Protein AF-A0A9W8GU94-F1 (afdb_monomer)

Solvent-accessible surface area (backbone atoms only — not comparable to full-atom values): 5408 Å² total; per-residue (Å²): 137,85,78,80,86,77,75,78,78,82,78,80,72,85,76,80,78,70,79,78,79,78,72,74,78,82,53,63,68,59,52,53,50,52,49,52,50,51,52,49,49,37,60,70,50,46,39,38,49,53,44,36,52,52,47,30,68,76,37,76,88,47,50,72,70,55,29,49,52,49,38,37,72,72,41,43,78,62,32,36,49,70,82,81,66,135

Radius of gyration: 32.69 Å; Cα contacts (8 Å, |Δi|>4): 34; chains: 1; bounding box: 34×24×109 Å

Secondary structure (DSSP, 8-state):
---------------------------HHHHHHHHHHHHHHIIIIIHHHHHHHHHHHH-TT--HHHHHHHHHHHHHHHHTTTTS--

Organism: NCBI:txid1052879

Mean predicted aligned error: 14.44 Å

Structure (mmCIF, N/CA/C/O backbone):
data_AF-A0A9W8GU94-F1
#
_entry.id   AF-A0A9W8GU94-F1
#
loop_
_atom_site.group_PDB
_atom_site.id
_atom_site.type_symbol
_atom_site.label_atom_id
_atom_site.label_alt_id
_atom_site.label_comp_id
_atom_site.label_asym_id
_atom_site.label_entity_id
_atom_site.label_seq_id
_atom_site.pdbx_PDB_ins_code
_atom_site.Cartn_x
_atom_site.Cartn_y
_atom_site.Cartn_z
_atom_site.occupancy
_atom_site.B_iso_or_equiv
_atom_site.auth_seq_id
_atom_site.auth_comp_id
_atom_site.auth_asym_id
_atom_site.auth_atom_id
_atom_site.pdbx_PDB_model_num
ATOM 1 N N . MET A 1 1 ? -4.853 -17.543 93.550 1.00 46.22 1 MET A N 1
ATOM 2 C CA . MET A 1 1 ? -4.559 -16.261 92.873 1.00 46.22 1 MET A CA 1
ATOM 3 C C . MET A 1 1 ? -3.914 -16.559 91.523 1.00 46.22 1 MET A C 1
ATOM 5 O O . MET A 1 1 ? -2.697 -16.542 91.407 1.00 46.22 1 MET A O 1
ATOM 9 N N . SER A 1 2 ? -4.733 -16.905 90.526 1.00 44.47 2 SER A N 1
ATOM 10 C CA . SER A 1 2 ? -4.299 -17.069 89.133 1.00 44.47 2 SER A CA 1
ATOM 11 C C . SER A 1 2 ? -4.186 -15.686 88.506 1.00 44.47 2 SER A C 1
ATOM 13 O O . SER A 1 2 ? -5.199 -15.027 88.284 1.00 44.47 2 SER A O 1
ATOM 15 N N . LYS A 1 3 ? -2.954 -15.212 88.306 1.00 49.59 3 LYS A N 1
ATOM 16 C CA . LYS A 1 3 ? -2.682 -13.966 87.583 1.00 49.59 3 LYS A CA 1
ATOM 17 C C . LYS A 1 3 ? -3.037 -14.154 86.106 1.00 49.59 3 LYS A C 1
ATOM 19 O O . LYS A 1 3 ? -2.767 -15.202 85.527 1.00 49.59 3 LYS A O 1
ATOM 24 N N . ALA A 1 4 ? -3.677 -13.127 85.562 1.00 50.19 4 ALA A N 1
ATOM 25 C CA . ALA A 1 4 ? -4.234 -13.054 84.227 1.00 50.19 4 ALA A CA 1
ATOM 26 C C . ALA A 1 4 ? -3.190 -13.318 83.132 1.00 50.19 4 ALA A C 1
ATOM 28 O O . ALA A 1 4 ? -2.102 -12.743 83.132 1.00 50.19 4 ALA A O 1
ATOM 29 N N . LEU A 1 5 ? -3.569 -14.173 82.185 1.00 56.03 5 LEU A N 1
ATOM 30 C CA . LEU A 1 5 ? -3.003 -14.226 80.844 1.00 56.03 5 LEU A CA 1
ATOM 31 C C . LEU A 1 5 ? -3.546 -13.014 80.083 1.00 56.03 5 LEU A C 1
ATOM 33 O O . LEU A 1 5 ? -4.614 -13.086 79.480 1.00 56.03 5 LEU A O 1
ATOM 37 N N . GLU A 1 6 ? -2.848 -11.886 80.159 1.00 54.78 6 GLU A N 1
ATOM 38 C CA . GLU A 1 6 ? -3.149 -10.732 79.316 1.00 54.78 6 GLU A CA 1
ATOM 39 C C . GLU A 1 6 ? -2.489 -10.958 77.953 1.00 54.78 6 GLU A C 1
ATOM 41 O O . GLU A 1 6 ? -1.270 -10.883 77.789 1.00 54.78 6 GLU A O 1
ATOM 46 N N . THR A 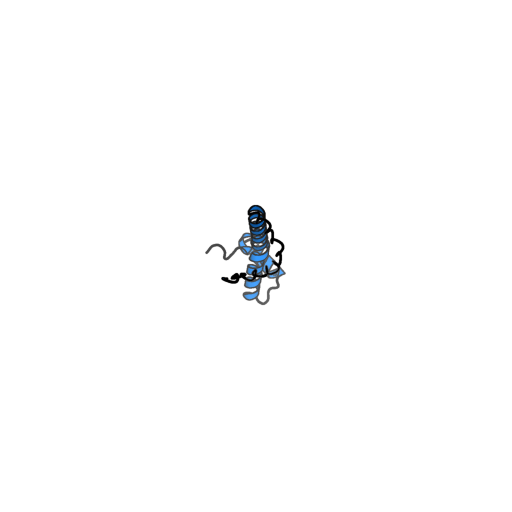1 7 ? -3.307 -11.354 76.981 1.00 54.94 7 THR A N 1
ATOM 47 C CA . THR A 1 7 ? -2.915 -11.536 75.586 1.00 54.94 7 THR A CA 1
ATOM 48 C C . THR A 1 7 ? -2.540 -10.182 74.995 1.00 54.94 7 THR A C 1
ATOM 50 O O . THR A 1 7 ? -3.392 -9.304 74.866 1.00 54.94 7 THR A O 1
ATOM 53 N N . VAL A 1 8 ? -1.267 -10.020 74.633 1.00 63.34 8 VAL A N 1
ATOM 54 C CA . VAL A 1 8 ? -0.747 -8.831 73.950 1.00 63.34 8 VAL A CA 1
ATOM 55 C C . VAL A 1 8 ? -1.577 -8.567 72.681 1.00 63.34 8 VAL A C 1
ATOM 57 O O . VAL A 1 8 ? -1.704 -9.475 71.854 1.00 63.34 8 VAL A O 1
ATOM 60 N N . PRO A 1 9 ? -2.146 -7.362 72.494 1.00 55.59 9 PRO A N 1
ATOM 61 C CA . PRO A 1 9 ? -2.876 -7.030 71.282 1.00 55.59 9 PRO A CA 1
ATOM 62 C C . PRO A 1 9 ? -1.893 -6.950 70.112 1.00 55.59 9 PRO A C 1
ATOM 64 O O . PRO A 1 9 ? -0.919 -6.198 70.142 1.00 55.59 9 PRO A O 1
ATOM 67 N N . VAL A 1 10 ? -2.149 -7.751 69.079 1.00 57.03 10 VAL A N 1
ATOM 68 C CA . VAL A 1 10 ? -1.452 -7.685 67.792 1.00 57.03 10 VAL A CA 1
ATOM 69 C C . VAL A 1 10 ? -1.635 -6.273 67.241 1.00 57.03 10 VAL A C 1
ATOM 71 O O . VAL A 1 10 ? -2.741 -5.873 66.886 1.00 57.03 10 VAL A O 1
ATOM 74 N N . ALA A 1 11 ? -0.552 -5.499 67.219 1.00 56.38 11 ALA A N 1
ATOM 75 C CA . ALA A 1 11 ? -0.534 -4.170 66.638 1.00 56.38 11 ALA A CA 1
ATOM 76 C C . ALA A 1 11 ? -0.932 -4.253 65.155 1.00 56.38 11 ALA A C 1
ATOM 78 O O . ALA A 1 11 ? -0.256 -4.893 64.349 1.00 56.38 11 ALA A O 1
ATOM 79 N N . THR A 1 12 ? -2.045 -3.608 64.811 1.00 60.69 12 THR A N 1
ATOM 80 C CA . THR A 1 12 ? -2.543 -3.435 63.445 1.00 60.69 12 THR A CA 1
ATOM 81 C C . THR A 1 12 ? -1.471 -2.764 62.588 1.00 60.69 12 THR A C 1
ATOM 83 O O . THR A 1 12 ? -1.155 -1.590 62.775 1.00 60.69 12 THR A O 1
ATOM 86 N N . THR A 1 13 ? -0.898 -3.507 61.642 1.00 63.12 13 THR A N 1
ATOM 87 C CA . THR A 1 13 ? -0.009 -2.963 60.608 1.00 63.12 13 THR A CA 1
ATOM 88 C C . THR A 1 13 ? -0.746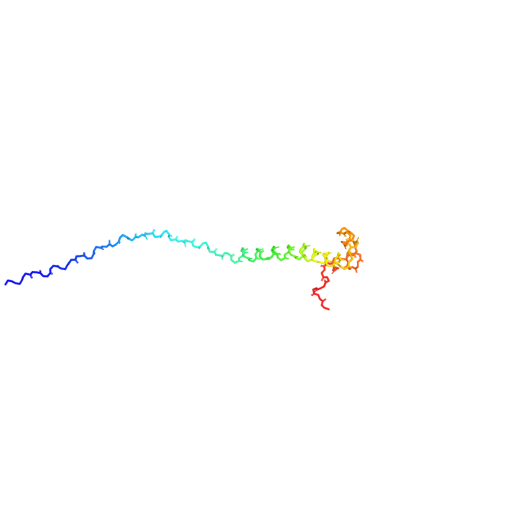 -1.862 59.830 1.00 63.12 13 THR A C 1
ATOM 90 O O . THR A 1 13 ? -1.911 -2.067 59.474 1.00 63.12 13 THR A O 1
ATOM 93 N N . PRO A 1 14 ? -0.123 -0.700 59.550 1.00 55.69 14 PRO A N 1
ATOM 94 C CA . PRO A 1 14 ? -0.743 0.340 58.737 1.00 55.69 14 PRO A CA 1
ATOM 95 C C . PRO A 1 14 ? -1.051 -0.221 57.347 1.00 55.69 14 PRO A C 1
ATOM 97 O O . PRO A 1 14 ? -0.151 -0.573 56.585 1.00 55.69 14 PRO A O 1
ATOM 100 N N . GLN A 1 15 ? -2.340 -0.331 57.035 1.00 55.69 15 GLN A N 1
ATOM 101 C CA . GLN A 1 15 ? -2.814 -0.709 55.712 1.00 55.69 15 GLN A CA 1
ATOM 102 C C . GLN A 1 15 ? -2.439 0.418 54.748 1.00 55.69 15 GLN A C 1
ATOM 104 O O . GLN A 1 15 ? -2.994 1.514 54.820 1.00 55.69 15 GLN A O 1
ATOM 109 N N . ILE A 1 16 ? -1.468 0.173 53.868 1.00 62.62 16 ILE A N 1
ATOM 110 C CA . ILE A 1 16 ? -1.180 1.073 52.752 1.00 62.62 16 ILE A CA 1
ATOM 111 C C . ILE A 1 16 ? -2.370 0.963 51.797 1.00 62.62 16 ILE A C 1
ATOM 113 O O . ILE A 1 16 ? -2.524 -0.031 51.085 1.00 62.62 16 ILE A O 1
ATOM 117 N N . THR A 1 17 ? -3.250 1.964 51.825 1.00 60.09 17 THR A N 1
ATOM 118 C CA . THR A 1 17 ? -4.383 2.086 50.908 1.00 60.09 17 THR A CA 1
ATOM 119 C C . THR A 1 17 ? -3.833 2.307 49.503 1.00 60.09 17 THR A C 1
ATOM 121 O O . THR A 1 17 ? -3.518 3.428 49.110 1.00 60.09 17 THR A O 1
ATOM 124 N N . HIS A 1 18 ? -3.659 1.227 48.747 1.00 60.09 18 HIS A N 1
ATOM 125 C CA . HIS A 1 18 ? -3.368 1.329 47.326 1.00 60.09 18 HIS A CA 1
ATOM 126 C C . HIS A 1 18 ? -4.562 2.041 46.669 1.00 60.09 18 HIS A C 1
ATOM 128 O O . HIS A 1 18 ? -5.689 1.568 46.840 1.00 60.09 18 HIS A O 1
ATOM 134 N N . PRO A 1 19 ? -4.372 3.171 45.962 1.00 67.31 19 PRO A N 1
ATOM 135 C CA . PRO A 1 19 ? -5.452 3.775 45.195 1.00 67.31 19 PRO A CA 1
ATOM 136 C C . PRO A 1 19 ? -5.966 2.722 44.213 1.00 67.31 19 PRO A C 1
ATOM 138 O O . PRO A 1 19 ? -5.196 2.166 43.428 1.00 67.31 19 PRO A O 1
ATOM 141 N N . GLU A 1 20 ? -7.250 2.391 44.320 1.00 62.22 20 GLU A N 1
ATOM 142 C CA . GLU A 1 20 ? -7.887 1.376 43.494 1.00 62.22 20 GLU A CA 1
ATOM 143 C C . GLU A 1 20 ? -7.705 1.768 42.020 1.00 62.22 20 GLU A C 1
ATOM 145 O O . GLU A 1 20 ? -8.206 2.799 41.563 1.00 62.22 20 GLU A O 1
ATOM 150 N N . ILE A 1 21 ? -6.917 0.986 41.279 1.00 66.88 21 ILE A N 1
ATOM 151 C CA . ILE A 1 21 ? -6.666 1.239 39.861 1.00 66.88 21 ILE A CA 1
ATOM 152 C C . ILE A 1 21 ? -7.969 0.946 39.114 1.00 66.88 21 ILE A C 1
ATOM 154 O O . ILE A 1 21 ? -8.232 -0.190 38.715 1.00 66.88 21 ILE A O 1
ATOM 158 N N . GLN A 1 22 ? -8.791 1.980 38.923 1.00 67.38 22 GLN A N 1
ATOM 159 C CA . GLN A 1 22 ? -9.970 1.926 38.066 1.00 67.38 22 GLN A CA 1
ATOM 160 C C . GLN A 1 22 ? -9.512 1.687 36.627 1.00 67.38 22 GLN A C 1
ATOM 162 O O . GLN A 1 22 ? -9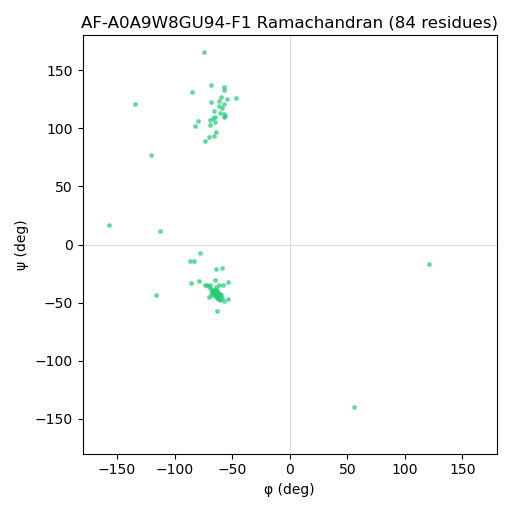.104 2.601 35.904 1.00 67.38 22 GLN A O 1
ATOM 167 N N . LYS A 1 23 ? -9.543 0.424 36.199 1.00 61.53 23 LYS A N 1
ATOM 168 C CA . LYS A 1 23 ? -9.295 0.060 34.807 1.00 61.53 23 LYS A CA 1
ATOM 169 C C . LYS A 1 23 ? -10.429 0.656 33.977 1.00 61.53 23 LYS A C 1
ATOM 171 O O . LYS A 1 23 ? -11.565 0.201 34.081 1.00 61.53 23 LYS A O 1
ATOM 176 N N . LYS A 1 24 ? -10.127 1.679 33.168 1.00 64.00 24 LYS A N 1
ATOM 177 C CA . LYS A 1 24 ? -11.065 2.205 32.165 1.00 64.00 24 LYS A CA 1
ATOM 178 C C . LYS A 1 24 ? -11.663 1.016 31.400 1.00 64.00 24 LYS A C 1
ATOM 180 O O . LYS A 1 24 ? -10.884 0.205 30.892 1.00 64.00 24 LYS A O 1
ATOM 185 N N . PRO A 1 25 ? -12.998 0.884 31.318 1.00 68.00 25 PRO A N 1
ATOM 186 C CA . PRO A 1 25 ? -13.599 -0.213 30.581 1.00 68.00 25 PRO A CA 1
ATOM 187 C C . PRO A 1 25 ? -13.133 -0.133 29.127 1.00 68.00 25 PRO A C 1
ATOM 189 O O . PRO A 1 25 ? -13.211 0.919 28.487 1.00 68.00 25 PRO A O 1
ATOM 192 N N . LEU A 1 26 ? -12.597 -1.242 28.620 1.00 66.88 26 LEU A N 1
ATOM 193 C CA . LEU A 1 26 ? -12.223 -1.371 27.220 1.00 66.88 26 LEU A CA 1
ATOM 194 C C . LEU A 1 26 ? -13.506 -1.284 26.390 1.00 66.88 26 LEU A C 1
ATOM 196 O O . LEU A 1 26 ? -14.315 -2.209 26.373 1.00 66.88 26 LEU A O 1
ATOM 200 N N . SER A 1 27 ? -13.715 -0.148 25.727 1.00 79.69 27 SER A N 1
ATOM 201 C CA . SER A 1 27 ? -14.792 -0.007 24.751 1.00 79.69 27 SER A CA 1
ATOM 202 C C . SER A 1 27 ? -14.439 -0.859 23.536 1.00 79.69 27 SER A C 1
ATOM 204 O O . SER A 1 27 ? -13.550 -0.504 22.760 1.00 79.69 27 SER A O 1
ATOM 206 N N . TRP A 1 28 ? -15.130 -1.986 23.368 1.00 84.31 28 TRP A N 1
ATOM 207 C CA . TRP A 1 28 ? -14.994 -2.858 22.197 1.00 84.31 28 TRP A CA 1
ATOM 208 C C . TRP A 1 28 ? -15.188 -2.092 20.884 1.00 84.31 28 TRP A C 1
ATOM 210 O O . TRP A 1 28 ? -14.500 -2.374 19.907 1.00 84.31 28 TRP A O 1
ATOM 220 N N . SER A 1 29 ? -16.031 -1.054 20.887 1.00 82.69 29 SER A N 1
ATOM 221 C CA . SER A 1 29 ? -16.209 -0.150 19.748 1.00 82.69 29 SER A CA 1
ATOM 222 C C . SER A 1 29 ? -14.944 0.642 19.412 1.00 82.69 29 SER A C 1
ATOM 224 O O . SER A 1 29 ? -14.645 0.828 18.238 1.00 82.69 29 SER A O 1
ATOM 226 N N . ASN A 1 30 ? -14.160 1.067 20.409 1.00 87.06 30 ASN A N 1
ATOM 227 C CA . ASN A 1 30 ? -12.908 1.793 20.163 1.00 87.06 30 ASN A CA 1
ATOM 228 C C . ASN A 1 30 ? -11.823 0.863 19.603 1.00 87.06 30 ASN A C 1
ATOM 230 O O . ASN A 1 30 ? -11.037 1.280 18.757 1.00 87.06 30 ASN A O 1
ATOM 234 N N . ILE A 1 31 ? -11.798 -0.399 20.044 1.00 89.88 31 ILE A N 1
ATOM 235 C CA . ILE A 1 31 ? -10.872 -1.411 19.515 1.00 89.88 31 ILE A CA 1
ATOM 236 C C . ILE A 1 31 ? -11.257 -1.785 18.082 1.00 89.88 31 ILE A C 1
ATOM 238 O O . ILE A 1 31 ? -10.392 -1.813 17.213 1.00 89.88 31 ILE A O 1
ATOM 242 N N . ALA A 1 32 ? -12.544 -2.019 17.814 1.00 89.75 32 ALA A N 1
ATOM 243 C CA . ALA A 1 32 ? -13.035 -2.316 16.470 1.00 89.75 32 ALA A CA 1
ATOM 244 C C . ALA A 1 32 ? -12.781 -1.152 15.499 1.00 89.75 32 ALA A C 1
ATOM 246 O O . ALA A 1 32 ? -12.323 -1.376 14.380 1.00 89.75 32 ALA A O 1
ATOM 247 N N . LEU A 1 33 ? -13.009 0.089 15.939 1.00 90.88 33 LEU A N 1
ATOM 248 C CA . LEU A 1 33 ? -12.698 1.279 15.151 1.00 90.88 33 LEU A CA 1
ATOM 249 C C . LEU A 1 33 ? -11.191 1.398 14.882 1.00 90.88 33 LEU A C 1
ATOM 251 O O . LEU A 1 33 ? -10.795 1.633 13.744 1.00 90.88 33 LEU A O 1
ATOM 255 N N . GLY A 1 34 ? -10.352 1.183 15.899 1.00 90.94 34 GLY A N 1
ATOM 256 C CA . GLY A 1 34 ? -8.897 1.179 15.740 1.00 90.94 34 GLY A CA 1
ATOM 257 C C . GLY A 1 34 ? -8.414 0.096 14.771 1.00 90.94 34 GLY A C 1
ATOM 258 O O . GLY A 1 34 ? -7.593 0.372 13.900 1.00 90.94 34 GLY A O 1
ATOM 259 N N . ALA A 1 35 ? -8.975 -1.112 14.862 1.00 91.00 35 ALA A N 1
ATOM 260 C CA . ALA A 1 35 ? -8.671 -2.209 13.949 1.00 91.00 35 ALA A CA 1
ATOM 261 C C . ALA A 1 35 ? -9.074 -1.876 12.505 1.00 91.00 35 ALA A C 1
ATOM 263 O O . ALA A 1 35 ? -8.272 -2.055 11.594 1.00 91.00 35 ALA A O 1
ATOM 264 N N . ALA A 1 36 ? -10.275 -1.330 12.295 1.00 91.94 36 ALA A N 1
ATOM 265 C CA . ALA A 1 36 ? -10.751 -0.952 10.966 1.00 91.94 36 ALA A CA 1
ATOM 266 C C . ALA A 1 36 ? -9.876 0.135 10.322 1.00 91.94 36 ALA A C 1
ATOM 268 O O . ALA A 1 36 ? -9.509 0.015 9.152 1.00 91.94 36 ALA A O 1
ATOM 269 N N . ILE A 1 37 ? -9.500 1.164 11.088 1.00 94.50 37 ILE A N 1
ATOM 270 C CA . ILE A 1 37 ? -8.597 2.224 10.618 1.00 94.50 37 ILE A CA 1
ATOM 271 C C . ILE A 1 37 ? -7.233 1.629 10.258 1.00 94.50 37 ILE A C 1
ATOM 273 O O . ILE A 1 37 ? -6.732 1.875 9.162 1.00 94.50 37 ILE A O 1
ATOM 277 N N . GLN A 1 38 ? -6.670 0.773 11.115 1.00 90.50 38 GLN A N 1
ATOM 278 C CA . GLN A 1 38 ? -5.373 0.157 10.850 1.00 90.50 38 GLN A CA 1
ATOM 279 C C . GLN A 1 38 ? -5.395 -0.730 9.598 1.00 90.50 38 GLN A C 1
ATOM 281 O O . GLN A 1 38 ? -4.456 -0.694 8.799 1.00 90.50 38 GLN A O 1
ATOM 286 N N . THR A 1 39 ? -6.463 -1.508 9.395 1.00 89.56 39 THR A N 1
ATOM 287 C CA . THR A 1 39 ? -6.651 -2.318 8.184 1.00 89.56 39 THR A CA 1
ATOM 288 C C . THR A 1 39 ? -6.786 -1.442 6.942 1.00 89.56 39 THR A C 1
ATOM 290 O O . THR A 1 39 ? -6.219 -1.777 5.901 1.00 89.56 39 THR A O 1
ATOM 293 N N . PHE A 1 40 ? -7.495 -0.317 7.036 1.00 90.88 40 PHE A N 1
ATOM 294 C CA . PHE A 1 40 ? -7.640 0.625 5.929 1.00 90.88 40 PHE A CA 1
ATOM 295 C C . PHE A 1 40 ? -6.301 1.271 5.541 1.00 90.88 40 PHE A C 1
ATOM 297 O O . PHE A 1 40 ? -5.959 1.317 4.355 1.00 90.88 40 PHE A O 1
ATOM 304 N N . GLU A 1 41 ? -5.514 1.704 6.527 1.00 90.75 41 GLU A N 1
ATOM 305 C CA . GLU A 1 41 ? -4.164 2.240 6.321 1.00 90.75 41 GLU A CA 1
ATOM 306 C C . GLU A 1 41 ? -3.232 1.207 5.676 1.00 90.75 41 GLU A C 1
ATOM 308 O O . GLU A 1 41 ? -2.566 1.503 4.682 1.00 90.75 41 GLU A O 1
ATOM 313 N N . VAL A 1 42 ? -3.211 -0.027 6.192 1.00 88.38 42 VAL A N 1
ATOM 314 C CA . VAL A 1 42 ? -2.368 -1.105 5.650 1.00 88.38 42 VAL A CA 1
ATOM 315 C C . VAL A 1 42 ? -2.791 -1.477 4.234 1.00 88.38 42 VAL A C 1
ATOM 317 O O . VAL A 1 42 ? -1.934 -1.628 3.369 1.00 88.38 42 VAL A O 1
ATOM 320 N N . SER A 1 43 ? -4.091 -1.574 3.962 1.00 85.00 43 SER A N 1
ATOM 321 C CA . SER A 1 43 ? -4.579 -1.951 2.632 1.00 85.00 43 SER A CA 1
ATOM 322 C C . SER A 1 43 ? -4.282 -0.868 1.595 1.00 85.00 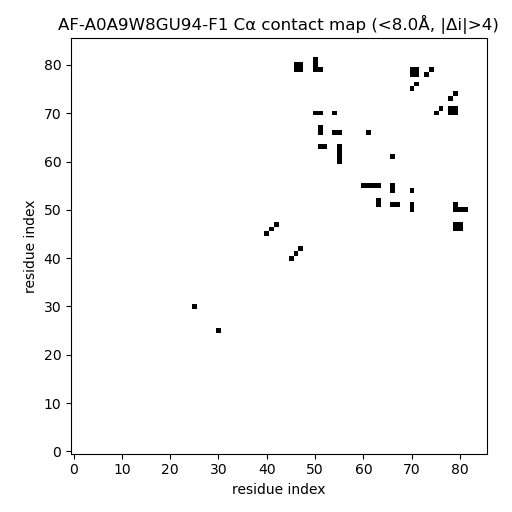43 SER A C 1
ATOM 324 O O . SER A 1 43 ? -3.867 -1.180 0.485 1.00 85.00 43 SER A O 1
ATOM 326 N N . THR A 1 44 ? -4.431 0.408 1.961 1.00 83.75 44 THR A N 1
ATOM 327 C CA . THR A 1 44 ? -4.285 1.527 1.016 1.00 83.75 44 THR A CA 1
ATOM 328 C C . THR A 1 44 ? -2.842 1.999 0.857 1.00 83.75 44 THR A C 1
ATOM 330 O O . THR A 1 44 ? -2.470 2.446 -0.223 1.00 83.75 44 THR A O 1
ATOM 333 N N . LEU A 1 45 ? -2.021 1.937 1.907 1.00 84.50 45 LEU A N 1
ATOM 334 C CA . LEU A 1 45 ? -0.645 2.450 1.885 1.00 84.50 45 LEU A CA 1
ATOM 335 C C . LEU A 1 45 ? 0.392 1.344 2.067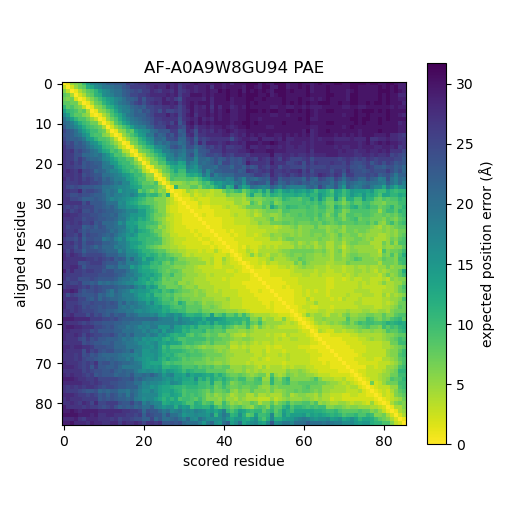 1.00 84.50 45 LEU A C 1
ATOM 337 O O . LEU A 1 45 ? 1.383 1.324 1.340 1.00 84.50 45 LEU A O 1
ATOM 341 N N . GLY A 1 46 ? 0.166 0.410 2.992 1.00 88.06 46 GLY A N 1
ATOM 342 C CA . GLY A 1 46 ? 1.099 -0.687 3.270 1.00 88.06 46 GLY A CA 1
ATOM 343 C C . GLY A 1 46 ? 1.283 -1.618 2.072 1.00 88.06 46 GLY A C 1
ATOM 344 O O . GLY A 1 46 ? 2.393 -1.753 1.555 1.00 88.06 46 GLY A O 1
ATOM 345 N N . GLN A 1 47 ? 0.184 -2.189 1.584 1.00 88.19 47 GLN A N 1
ATOM 346 C CA . GLN A 1 47 ? 0.186 -3.172 0.504 1.00 88.19 47 GLN A CA 1
ATOM 347 C C . GLN A 1 47 ? 0.765 -2.607 -0.810 1.00 88.19 47 GLN A C 1
ATOM 349 O O . GLN A 1 47 ? 1.683 -3.217 -1.368 1.00 88.19 47 GLN A O 1
ATOM 354 N N . PRO A 1 48 ? 0.376 -1.403 -1.284 1.00 85.62 48 PRO A N 1
ATOM 355 C CA . PRO A 1 48 ? 1.012 -0.810 -2.459 1.00 85.62 48 PRO A CA 1
ATOM 356 C C . PRO A 1 48 ? 2.507 -0.556 -2.269 1.00 85.62 48 PRO A C 1
ATOM 358 O O . PRO A 1 48 ? 3.282 -0.712 -3.214 1.00 85.62 48 PRO A O 1
ATOM 361 N N . PHE A 1 49 ? 2.936 -0.194 -1.058 1.00 88.69 49 PHE A N 1
ATOM 362 C CA . PHE A 1 49 ? 4.343 0.054 -0.768 1.00 88.69 49 PHE A CA 1
ATOM 363 C C . PHE A 1 49 ? 5.165 -1.243 -0.776 1.00 88.69 49 PHE A C 1
ATOM 365 O O . PHE A 1 49 ? 6.289 -1.246 -1.277 1.00 88.69 49 PHE A O 1
ATOM 372 N N . GLU A 1 50 ? 4.618 -2.360 -0.297 1.00 88.00 50 GLU A N 1
ATOM 373 C CA . GLU A 1 50 ? 5.252 -3.681 -0.419 1.00 88.00 50 GLU A CA 1
ATOM 374 C C . GLU A 1 50 ? 5.400 -4.128 -1.878 1.00 88.00 50 GLU A C 1
ATOM 376 O O . GLU A 1 50 ? 6.481 -4.565 -2.291 1.00 88.00 50 GLU A O 1
ATOM 381 N N . VAL A 1 51 ? 4.366 -3.932 -2.697 1.00 87.94 51 VAL A N 1
ATOM 382 C CA . VAL A 1 51 ? 4.428 -4.249 -4.132 1.00 87.94 51 VAL A CA 1
ATOM 383 C C . VAL A 1 51 ? 5.447 -3.368 -4.861 1.00 87.94 51 VAL A C 1
ATOM 385 O O . VAL A 1 51 ? 6.211 -3.849 -5.697 1.00 87.94 51 VAL A O 1
ATOM 388 N N . VAL A 1 52 ? 5.535 -2.081 -4.527 1.00 89.25 52 VAL A N 1
ATOM 389 C CA . VAL A 1 52 ? 6.543 -1.190 -5.125 1.00 89.25 52 VAL A CA 1
ATOM 390 C C . VAL A 1 52 ? 7.959 -1.595 -4.712 1.00 89.25 52 VAL A C 1
ATOM 392 O O . VAL A 1 52 ? 8.847 -1.636 -5.565 1.00 89.25 52 VAL A O 1
ATOM 395 N N . LYS A 1 53 ? 8.184 -1.959 -3.443 1.00 87.12 53 LYS A N 1
ATOM 396 C CA . LYS A 1 53 ? 9.494 -2.450 -2.977 1.00 87.12 53 LYS A CA 1
ATOM 397 C C . LYS A 1 53 ? 9.935 -3.698 -3.733 1.00 87.12 53 LYS A C 1
ATOM 399 O O . LYS A 1 53 ? 11.087 -3.779 -4.153 1.00 87.12 53 LYS A O 1
ATOM 404 N N . THR A 1 54 ? 9.041 -4.668 -3.910 1.00 89.94 54 THR A N 1
ATOM 405 C CA . THR A 1 54 ? 9.363 -5.904 -4.637 1.00 89.94 54 THR A CA 1
ATOM 406 C C . THR A 1 54 ? 9.589 -5.635 -6.126 1.00 89.94 54 THR A C 1
ATOM 408 O O . THR A 1 54 ? 10.545 -6.165 -6.693 1.00 89.94 54 THR A O 1
ATOM 411 N N . HIS A 1 55 ? 8.818 -4.729 -6.740 1.00 87.00 55 HIS A N 1
ATOM 412 C CA . HIS A 1 55 ? 9.054 -4.280 -8.115 1.00 87.00 55 HIS A CA 1
ATOM 413 C C . HIS A 1 55 ? 10.444 -3.647 -8.282 1.00 87.00 55 HIS A C 1
ATOM 415 O O . HIS A 1 55 ? 11.146 -3.952 -9.245 1.00 87.00 55 HIS A O 1
ATOM 421 N N . MET A 1 56 ? 10.872 -2.805 -7.339 1.00 88.94 56 MET A N 1
ATOM 422 C CA . MET A 1 56 ? 12.214 -2.209 -7.340 1.00 88.94 56 MET A CA 1
ATOM 423 C C . MET A 1 56 ? 13.317 -3.236 -7.067 1.00 88.94 56 MET A C 1
ATOM 425 O O . MET A 1 56 ? 14.412 -3.137 -7.616 1.00 88.94 56 MET A O 1
ATOM 429 N N . ALA A 1 57 ? 13.054 -4.237 -6.224 1.00 86.81 57 ALA A N 1
ATOM 430 C CA . ALA A 1 57 ? 14.005 -5.314 -5.971 1.00 86.81 57 ALA A CA 1
ATOM 431 C C . ALA A 1 57 ? 14.235 -6.169 -7.228 1.00 86.81 57 ALA A C 1
ATOM 433 O O . ALA A 1 57 ? 15.381 -6.536 -7.501 1.00 86.81 57 ALA A O 1
ATOM 434 N N . ALA A 1 58 ? 13.167 -6.432 -7.990 1.00 86.50 58 ALA A N 1
ATOM 435 C CA . ALA A 1 58 ? 13.207 -7.137 -9.270 1.00 86.50 58 ALA A CA 1
ATOM 436 C C . ALA A 1 58 ? 13.791 -6.273 -10.403 1.00 86.50 58 ALA A C 1
ATOM 438 O O . ALA A 1 58 ? 14.511 -6.784 -11.255 1.00 86.50 58 ALA A O 1
ATOM 439 N N . ASN A 1 59 ? 13.536 -4.961 -10.388 1.00 84.69 59 ASN A N 1
ATOM 440 C CA . ASN A 1 59 ? 14.027 -4.001 -11.375 1.00 84.69 59 ASN A CA 1
ATOM 441 C C . ASN A 1 59 ? 14.883 -2.925 -10.698 1.00 84.69 59 ASN A C 1
ATOM 443 O O . ASN A 1 59 ? 14.446 -1.794 -10.502 1.00 84.69 59 ASN A O 1
ATOM 447 N N . ARG A 1 60 ? 16.132 -3.268 -10.362 1.00 84.75 60 ARG A N 1
ATOM 448 C CA . ARG A 1 60 ? 17.047 -2.398 -9.592 1.00 84.75 60 ARG A CA 1
ATOM 449 C C . ARG A 1 60 ? 17.350 -1.039 -10.234 1.00 84.75 60 ARG A C 1
ATOM 451 O O . ARG A 1 60 ? 17.784 -0.133 -9.533 1.00 84.75 60 ARG A O 1
ATOM 458 N N . ALA A 1 61 ? 17.143 -0.905 -11.542 1.00 85.00 61 ALA A N 1
ATOM 459 C CA . ALA A 1 61 ? 17.306 0.352 -12.269 1.00 85.00 61 ALA A CA 1
ATOM 460 C C . ALA A 1 61 ? 16.073 1.275 -12.180 1.00 85.00 61 ALA A C 1
ATOM 462 O O . ALA A 1 61 ? 16.165 2.450 -12.530 1.00 85.00 61 ALA A O 1
ATOM 463 N N . ASP A 1 62 ? 14.922 0.767 -11.726 1.00 86.44 62 ASP A N 1
ATOM 464 C CA . ASP A 1 62 ? 13.689 1.542 -11.634 1.00 86.44 62 ASP A CA 1
ATOM 465 C C . ASP A 1 62 ? 13.617 2.335 -10.324 1.00 86.44 62 ASP A C 1
ATOM 467 O O . ASP A 1 62 ? 13.771 1.811 -9.221 1.00 86.44 62 ASP A O 1
ATOM 471 N N . SER A 1 63 ? 13.289 3.621 -10.442 1.00 87.88 63 SER A N 1
ATOM 472 C CA . SER A 1 63 ? 12.950 4.469 -9.298 1.00 87.88 63 SER A CA 1
ATOM 473 C C . SER A 1 63 ? 11.554 4.148 -8.745 1.00 87.88 63 SER A C 1
ATOM 475 O O . SER A 1 63 ? 10.734 3.512 -9.415 1.00 87.88 63 SER A O 1
ATOM 477 N N . ILE A 1 64 ? 11.240 4.642 -7.541 1.00 85.94 64 ILE A N 1
ATOM 478 C CA . ILE A 1 64 ? 9.911 4.494 -6.910 1.00 85.94 64 ILE A CA 1
ATOM 479 C C . ILE A 1 64 ? 8.798 4.988 -7.847 1.00 85.94 64 ILE A C 1
ATOM 481 O O . ILE A 1 64 ? 7.816 4.285 -8.066 1.00 85.94 64 ILE A O 1
ATO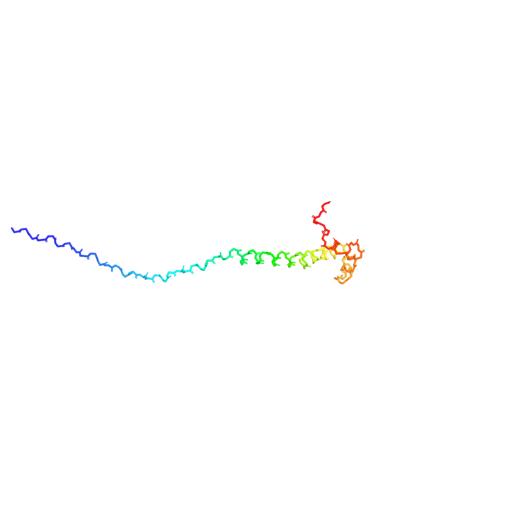M 485 N N . ALA A 1 65 ? 8.969 6.168 -8.454 1.00 86.88 65 ALA A N 1
ATOM 486 C CA . ALA A 1 65 ? 7.985 6.748 -9.371 1.00 86.88 65 ALA A CA 1
ATOM 487 C C . ALA A 1 65 ? 7.781 5.889 -10.632 1.00 86.88 65 ALA A C 1
ATOM 489 O O . ALA A 1 65 ? 6.654 5.696 -11.090 1.00 86.88 65 ALA A O 1
ATOM 490 N N . THR A 1 66 ? 8.869 5.329 -11.166 1.00 87.31 66 THR A N 1
ATOM 491 C CA . THR A 1 66 ? 8.818 4.432 -12.329 1.00 87.31 66 THR A CA 1
ATOM 492 C C . THR A 1 66 ? 8.122 3.122 -11.974 1.00 87.31 66 THR A C 1
ATOM 494 O O . THR A 1 66 ? 7.276 2.653 -12.730 1.00 87.31 66 THR A O 1
ATOM 497 N N . SER A 1 67 ? 8.418 2.574 -10.796 1.00 87.06 67 SER A N 1
ATOM 498 C CA . SER A 1 67 ? 7.813 1.345 -10.281 1.00 87.06 67 SER A CA 1
ATOM 499 C C . SER A 1 67 ? 6.316 1.519 -10.018 1.00 87.06 67 SER A C 1
ATOM 501 O O . SER A 1 67 ? 5.530 0.696 -10.466 1.00 87.06 67 SER A O 1
ATOM 503 N N . LEU A 1 68 ? 5.891 2.633 -9.410 1.00 86.50 68 LEU A N 1
ATOM 504 C CA . LEU A 1 68 ? 4.472 2.982 -9.242 1.00 86.50 68 LEU A CA 1
ATOM 505 C C . LEU A 1 68 ? 3.736 3.040 -10.587 1.00 86.50 68 LEU A C 1
ATOM 507 O O . LEU A 1 68 ? 2.678 2.429 -10.747 1.00 86.50 68 LEU A O 1
ATOM 511 N N . LYS A 1 69 ? 4.313 3.741 -11.572 1.00 88.06 69 LYS A N 1
ATOM 512 C CA . LYS A 1 69 ? 3.727 3.865 -12.913 1.00 88.06 69 LYS A CA 1
ATOM 513 C C . LYS A 1 69 ? 3.639 2.510 -13.615 1.00 88.06 69 LYS A C 1
ATOM 515 O O . LYS A 1 69 ? 2.622 2.228 -14.239 1.00 88.06 69 LYS A O 1
ATOM 520 N N . LYS A 1 70 ? 4.675 1.673 -13.509 1.00 86.62 70 LYS A N 1
ATOM 521 C CA . LYS A 1 70 ? 4.709 0.326 -14.101 1.00 86.62 70 LYS A CA 1
ATOM 522 C C . LYS A 1 70 ? 3.719 -0.625 -13.425 1.00 86.62 70 LYS A C 1
ATOM 524 O O . LYS A 1 70 ? 2.981 -1.304 -14.131 1.00 86.62 70 LYS A O 1
ATOM 529 N N . THR A 1 71 ? 3.628 -0.624 -12.096 1.00 86.38 71 THR A N 1
ATOM 530 C CA . THR A 1 71 ? 2.646 -1.423 -11.343 1.00 86.38 71 THR A CA 1
ATOM 531 C C . THR A 1 71 ? 1.214 -1.026 -11.702 1.00 86.38 71 THR A C 1
ATOM 533 O O . THR A 1 71 ? 0.390 -1.894 -11.993 1.00 86.38 71 THR A O 1
ATOM 536 N N . TYR A 1 72 ? 0.931 0.279 -11.782 1.00 85.19 72 TYR A N 1
ATOM 537 C CA . TYR A 1 72 ? -0.378 0.771 -12.211 1.00 85.19 72 TYR A CA 1
ATOM 538 C C . TYR A 1 72 ? -0.666 0.462 -13.690 1.00 85.19 72 TYR A C 1
ATOM 540 O O . TYR A 1 72 ? -1.770 0.048 -14.026 1.00 85.19 72 TYR A O 1
ATOM 548 N N . ALA A 1 73 ? 0.319 0.592 -14.584 1.00 86.44 73 ALA A N 1
ATOM 549 C CA . ALA A 1 73 ? 0.159 0.238 -15.997 1.00 86.44 73 ALA A CA 1
ATOM 550 C C . ALA A 1 73 ? -0.082 -1.267 -16.210 1.00 86.44 73 ALA A C 1
ATOM 552 O O . ALA A 1 73 ? -0.760 -1.652 -17.159 1.00 86.44 73 ALA A O 1
ATOM 553 N N . ARG A 1 74 ? 0.462 -2.118 -15.332 1.00 83.44 74 ARG A N 1
ATOM 554 C CA . ARG A 1 74 ? 0.361 -3.580 -15.421 1.00 83.44 74 ARG A CA 1
ATOM 555 C C . ARG A 1 74 ? -0.978 -4.135 -14.930 1.00 83.44 74 ARG A C 1
ATOM 557 O O . ARG A 1 74 ? -1.409 -5.168 -15.429 1.00 83.44 74 ARG A O 1
ATOM 564 N N . GLY A 1 75 ? -1.620 -3.500 -13.950 1.00 78.94 75 GLY A N 1
ATOM 565 C CA . GLY A 1 75 ? -2.833 -4.055 -13.336 1.00 78.94 75 GLY A CA 1
ATOM 566 C C . GLY A 1 75 ? -3.747 -3.041 -12.655 1.00 78.94 75 GLY A C 1
ATOM 567 O O . GLY A 1 75 ? -4.572 -3.430 -11.832 1.00 78.94 75 GLY A O 1
ATOM 568 N N . GLY A 1 76 ? -3.592 -1.747 -12.935 1.00 83.19 76 GLY A N 1
ATOM 569 C CA . GLY A 1 76 ? -4.349 -0.678 -12.286 1.00 83.19 76 GLY A CA 1
ATOM 570 C C . GLY A 1 76 ? -4.208 -0.714 -10.764 1.00 83.19 76 GLY A C 1
ATOM 571 O O . GLY A 1 76 ? -3.142 -1.014 -10.227 1.00 83.19 76 GLY A O 1
ATOM 572 N N . ILE A 1 77 ? -5.310 -0.455 -10.059 1.00 79.75 77 ILE A N 1
ATOM 573 C CA . ILE A 1 77 ? -5.358 -0.529 -8.592 1.00 79.75 77 ILE A CA 1
ATOM 574 C C . ILE A 1 77 ? -5.131 -1.969 -8.110 1.00 79.75 77 ILE A C 1
ATOM 576 O O . ILE A 1 77 ? -4.380 -2.171 -7.163 1.00 79.75 77 ILE A O 1
ATOM 580 N N . SER A 1 78 ? -5.674 -2.980 -8.801 1.00 81.31 78 SER A N 1
ATOM 581 C CA . SER A 1 78 ? -5.439 -4.396 -8.466 1.00 81.31 78 SER A CA 1
ATOM 582 C C . SER A 1 78 ? -3.980 -4.832 -8.626 1.00 81.31 78 SER A C 1
ATOM 584 O O . SER A 1 78 ? -3.553 -5.785 -7.981 1.00 81.31 78 SER A O 1
ATOM 586 N N . GLY A 1 79 ? -3.189 -4.105 -9.422 1.00 80.50 79 GLY A N 1
ATOM 587 C CA . GLY A 1 79 ? -1.747 -4.302 -9.560 1.00 80.50 79 GLY A CA 1
ATOM 588 C C . GLY A 1 79 ? -1.013 -4.167 -8.225 1.00 80.50 79 GLY A C 1
ATOM 589 O O . GLY A 1 79 ? -0.084 -4.921 -7.958 1.00 80.50 79 GLY A O 1
ATOM 590 N N . PHE A 1 80 ? -1.484 -3.269 -7.357 1.00 81.12 80 PHE A N 1
ATOM 591 C CA . PHE A 1 80 ? -0.939 -3.058 -6.016 1.00 81.12 80 PHE A CA 1
ATOM 592 C C . PHE A 1 80 ? -1.376 -4.101 -4.990 1.00 81.12 80 PHE A C 1
ATOM 594 O O . PHE A 1 80 ? -0.847 -4.105 -3.889 1.00 81.12 80 PHE A O 1
ATOM 601 N N . TYR A 1 81 ? -2.306 -4.986 -5.344 1.00 78.88 81 TYR A N 1
ATOM 602 C CA . TYR A 1 81 ? -2.748 -6.099 -4.504 1.00 78.88 81 TYR A CA 1
ATOM 603 C C . TYR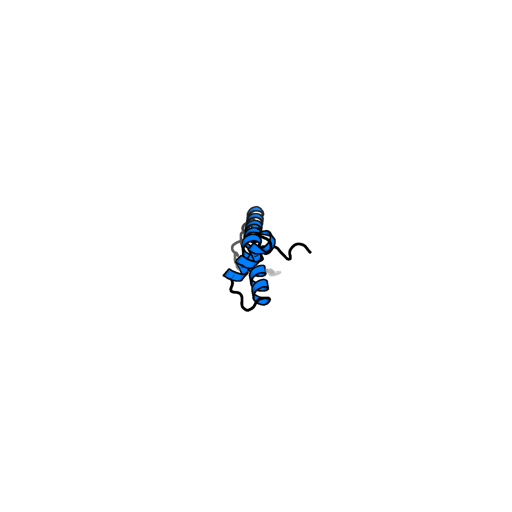 A 1 81 ? -2.336 -7.457 -5.100 1.00 78.88 81 TYR A C 1
ATOM 605 O O . TYR A 1 81 ? -2.798 -8.499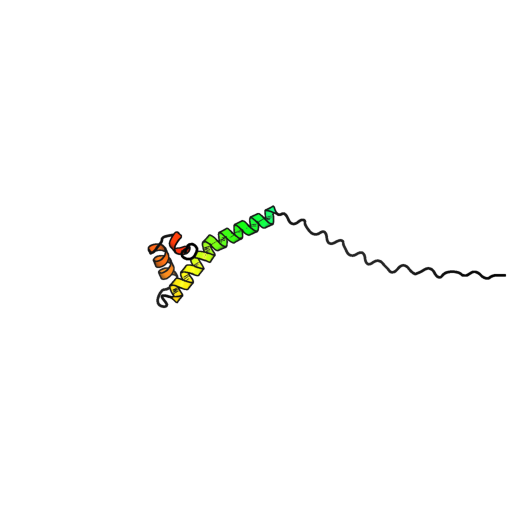 -4.632 1.00 78.88 81 TYR A O 1
ATOM 613 N N . GLN A 1 82 ? -1.461 -7.472 -6.120 1.00 73.94 82 GLN A N 1
ATOM 614 C CA . GLN A 1 82 ? -0.896 -8.714 -6.657 1.00 73.94 82 GLN A CA 1
ATOM 615 C C . GLN A 1 82 ? -0.098 -9.431 -5.559 1.00 73.94 82 GLN A C 1
ATOM 617 O O . GLN A 1 82 ? 0.858 -8.878 -5.023 1.00 73.94 82 GLN A O 1
ATOM 622 N N . GLY A 1 83 ? -0.525 -10.651 -5.216 1.00 67.56 83 GLY A N 1
ATOM 623 C CA . GLY A 1 83 ? -0.035 -11.426 -4.068 1.00 67.56 83 GLY A CA 1
ATOM 624 C C . GLY A 1 83 ? -1.127 -11.799 -3.055 1.00 67.56 83 GLY A C 1
ATOM 625 O O . GLY A 1 83 ? -0.923 -12.719 -2.271 1.00 67.56 83 GLY A O 1
ATOM 626 N N . LEU A 1 84 ? -2.295 -11.139 -3.094 1.00 58.94 84 LEU A N 1
ATOM 627 C CA . LEU A 1 84 ? -3.435 -11.449 -2.215 1.00 58.94 84 LEU A CA 1
ATOM 628 C C . LEU A 1 84 ? -4.357 -12.562 -2.764 1.00 58.94 84 LEU A C 1
ATOM 630 O O . LEU A 1 84 ? -5.189 -13.083 -2.028 1.00 58.94 84 LEU A O 1
ATOM 634 N N . ILE A 1 85 ? -4.222 -12.9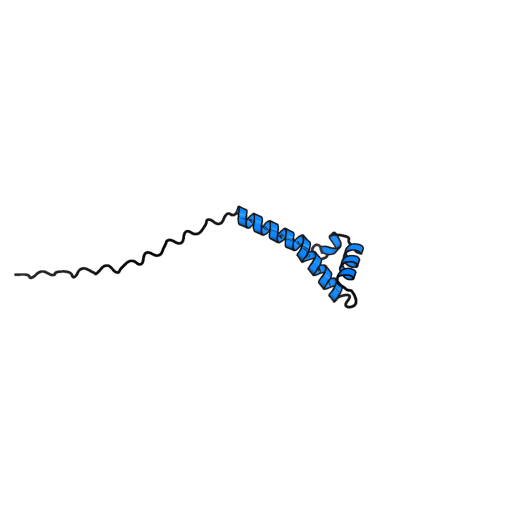22 -4.045 1.00 59.16 85 ILE A N 1
ATOM 635 C CA . ILE A 1 85 ? -4.979 -13.992 -4.713 1.00 59.16 85 ILE A CA 1
ATOM 636 C C . ILE A 1 85 ? -3.968 -14.822 -5.529 1.00 59.16 85 ILE A C 1
ATOM 638 O O . ILE A 1 85 ? -3.264 -14.213 -6.343 1.00 59.16 85 ILE A O 1
ATOM 642 N N . PRO A 1 86 ? -3.830 -16.140 -5.267 1.00 55.03 86 PRO A N 1
ATOM 643 C CA . PRO A 1 86 ? -2.903 -17.023 -5.978 1.00 55.03 86 PRO A CA 1
ATOM 644 C C . PRO A 1 86 ? -3.324 -17.299 -7.425 1.00 55.03 86 PRO A C 1
ATOM 646 O O . PRO A 1 86 ? -4.546 -17.319 -7.702 1.00 55.03 86 PRO A O 1
#

Foldseek 3Di:
DDDDPPDDDDPDDPPPPDPPPPDDPPDPVVVVVVVVVVVVCCLPPVQLVVLLVVQCVVVVVDDSVRSSVVLCVVPNSCSSVPPVPD

pLDDT: mean 76.81, std 13.85, range [44.47, 94.5]

InterPro domains:
  IPR018108 Mitochondrial carrier protein, transmembrane region [PF00153] (28-86)
  IPR018108 Mitochondrial carrier protein, transmembrane region [PS50920] (26-86)
  IPR023395 Mitochondrial carrier protein domain superfamily [G3DSA:1.50.40.10] (3-86)
  IPR023395 Mitochondrial carrier protein domain superfamily [SSF103506] (24-85)
  IPR053017 Mitochondrial Citrate/Oxoglutarate Carrier [PTHR46982] (19-86)

Sequence (86 aa):
MSKALETVPVATTPQITHPEIQKKPLSWSNIALGAAIQTFEVSTLGQPFEVVKTHMAANRADSIATSLKKTYARGGISGFYQGLIP